Protein AF-A0A9D6NYX9-F1 (afdb_monomer_lite)

pLDDT: mean 80.5, std 14.78, range [33.97, 96.44]

Secondary structure (DSSP, 8-state):
--HHHHHHHHHHHHHHHHHHHHHHHHH-TT-HHHHHHHHHHHHHHHHHHHHHHHHHHHHHHHH-GGGGGS-----SHHHHHHHHHHHHHHHT-TTS-HHHHHHHHHHHHHHHHHHHHHHHHHTTHHHHT--TTTTT-SPPPP----------------

Foldseek 3Di:
DALLVVLVVLLVVLLVLLVVLLVCCVPPLPVLVVNLVSLVVSLVSLVVSLVSVVLQVVLVCVLPVVCVPPPPPLGLPVLSVLSVVLNVLSVVDDPDDSVVSSVSSNVSSVSSNVSSVCCVVPPSVVCPPPGCVSSVNDDDDPPDPPPPPPPDDDDDDD

Radius of gyration: 23.4 Å; chains: 1; bounding box: 79×54×48 Å

Structure (mmCIF, N/CA/C/O backbone):
data_AF-A0A9D6NYX9-F1
#
_entry.id   AF-A0A9D6NYX9-F1
#
loop_
_atom_site.group_PDB
_atom_site.id
_atom_site.type_symbol
_atom_site.label_atom_id
_atom_site.label_alt_id
_atom_site.label_comp_id
_atom_site.label_asym_id
_atom_site.label_entity_id
_atom_site.label_seq_id
_atom_site.pdbx_PDB_ins_code
_atom_site.Cartn_x
_atom_site.Cartn_y
_atom_site.Cartn_z
_atom_site.occupancy
_atom_site.B_iso_or_equiv
_atom_site.auth_seq_id
_atom_site.auth_comp_id
_atom_site.auth_asym_id
_atom_site.auth_atom_id
_atom_site.pdbx_PDB_model_num
ATOM 1 N N . MET A 1 1 ? 11.964 -16.201 -9.599 1.00 62.72 1 MET A N 1
ATOM 2 C 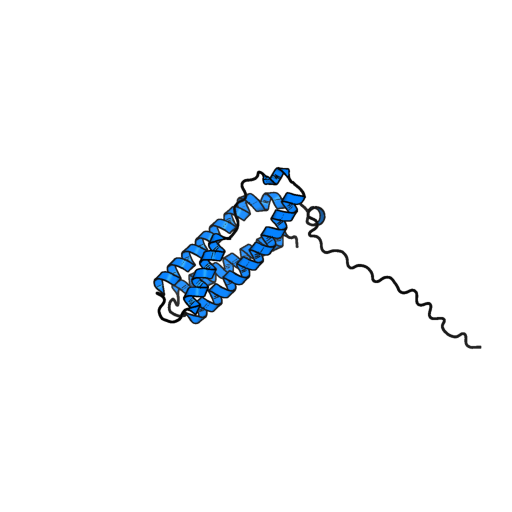CA . MET A 1 1 ? 10.997 -15.245 -9.041 1.00 62.72 1 MET A CA 1
ATOM 3 C C . MET A 1 1 ? 11.554 -13.879 -9.343 1.00 62.72 1 MET A C 1
ATOM 5 O O . MET A 1 1 ? 12.657 -13.596 -8.890 1.00 62.72 1 MET A O 1
ATOM 9 N N . THR A 1 2 ? 10.869 -13.144 -10.205 1.00 80.50 2 THR A N 1
ATOM 10 C CA . THR A 1 2 ? 11.261 -11.810 -10.650 1.00 80.50 2 THR A CA 1
ATOM 11 C C . THR A 1 2 ? 10.922 -10.760 -9.584 1.00 80.50 2 THR A C 1
ATOM 13 O O . THR A 1 2 ? 10.198 -11.013 -8.610 1.00 80.50 2 THR A O 1
ATOM 16 N N . PHE A 1 3 ? 11.443 -9.552 -9.759 1.00 82.06 3 PHE A N 1
ATOM 17 C CA . PHE A 1 3 ? 11.157 -8.421 -8.896 1.00 82.06 3 PHE A CA 1
ATOM 18 C C . PHE A 1 3 ? 9.674 -8.053 -8.982 1.00 82.06 3 PHE A C 1
ATOM 20 O O . PHE A 1 3 ? 9.061 -7.751 -7.959 1.00 82.06 3 PHE A O 1
ATOM 27 N N . LEU A 1 4 ? 9.087 -8.144 -10.179 1.00 87.12 4 LEU A N 1
ATOM 28 C CA . LEU A 1 4 ? 7.657 -7.951 -10.394 1.00 87.12 4 LEU A CA 1
ATOM 29 C C . LEU A 1 4 ? 6.833 -9.013 -9.652 1.00 87.12 4 LEU A C 1
ATOM 31 O O . LEU A 1 4 ? 5.917 -8.644 -8.919 1.00 87.12 4 LEU A O 1
ATOM 35 N N . ASP A 1 5 ? 7.226 -10.294 -9.717 1.00 89.25 5 ASP A N 1
ATOM 36 C CA . ASP A 1 5 ? 6.580 -11.370 -8.942 1.00 89.25 5 ASP A CA 1
ATOM 37 C C . ASP A 1 5 ? 6.605 -11.049 -7.437 1.00 89.25 5 ASP A C 1
ATOM 39 O O . ASP A 1 5 ? 5.661 -11.335 -6.702 1.00 89.25 5 ASP A O 1
ATOM 43 N N . THR A 1 6 ? 7.695 -10.433 -6.964 1.00 89.56 6 THR A N 1
ATOM 44 C CA . THR A 1 6 ? 7.838 -10.026 -5.559 1.00 89.56 6 THR A CA 1
ATOM 45 C C . THR A 1 6 ? 6.855 -8.915 -5.189 1.00 89.56 6 THR A C 1
ATOM 47 O O . THR A 1 6 ? 6.274 -8.972 -4.106 1.00 89.56 6 THR A O 1
ATOM 50 N N . LEU A 1 7 ? 6.642 -7.923 -6.061 1.00 91.31 7 LEU A N 1
ATOM 51 C CA . LEU A 1 7 ? 5.659 -6.856 -5.826 1.00 91.31 7 LEU A CA 1
ATOM 52 C C . LEU A 1 7 ? 4.220 -7.385 -5.881 1.00 91.31 7 LEU A C 1
ATOM 54 O O . LEU A 1 7 ? 3.421 -7.070 -5.002 1.00 91.31 7 LEU A O 1
ATOM 58 N N . GLN A 1 8 ? 3.904 -8.262 -6.836 1.00 93.56 8 GLN A N 1
ATOM 59 C CA . GLN A 1 8 ? 2.602 -8.939 -6.908 1.00 93.56 8 GLN A CA 1
ATOM 60 C C . GLN A 1 8 ? 2.333 -9.795 -5.659 1.00 93.56 8 GLN A C 1
ATOM 62 O O . GLN A 1 8 ? 1.224 -9.813 -5.109 1.00 93.56 8 GLN A O 1
ATOM 67 N N . GLN A 1 9 ? 3.363 -10.482 -5.157 1.00 94.25 9 GLN A N 1
ATOM 68 C CA . GLN A 1 9 ? 3.271 -11.216 -3.901 1.00 94.25 9 GLN A CA 1
ATOM 69 C C . GLN A 1 9 ? 3.064 -10.270 -2.709 1.00 94.25 9 GLN A C 1
ATOM 71 O O . GLN A 1 9 ? 2.238 -10.563 -1.840 1.00 94.25 9 GLN A O 1
ATOM 76 N N . ASP A 1 10 ? 3.765 -9.135 -2.662 1.00 94.25 10 ASP A N 1
ATOM 77 C CA . ASP A 1 10 ? 3.569 -8.116 -1.628 1.00 94.25 10 ASP A CA 1
ATOM 78 C C . ASP A 1 10 ? 2.124 -7.583 -1.640 1.00 94.25 10 ASP A C 1
ATOM 80 O O . ASP A 1 10 ? 1.499 -7.539 -0.577 1.00 94.25 10 ASP A O 1
ATOM 84 N N . HIS A 1 11 ? 1.551 -7.287 -2.814 1.00 96.38 11 HIS A N 1
ATOM 85 C CA . HIS A 1 11 ? 0.146 -6.880 -2.961 1.00 96.38 11 HIS A CA 1
ATOM 86 C C . HIS A 1 11 ? -0.821 -7.954 -2.458 1.00 96.38 11 HIS A C 1
ATOM 88 O O . HIS A 1 11 ? -1.725 -7.673 -1.670 1.00 96.38 11 HIS A O 1
ATOM 94 N N . THR A 1 12 ? -0.596 -9.214 -2.833 1.00 96.44 12 THR A N 1
ATOM 95 C CA . THR A 1 12 ? -1.407 -10.348 -2.359 1.00 96.44 12 THR A CA 1
ATOM 96 C C . THR A 1 12 ? -1.400 -10.443 -0.830 1.00 96.44 12 THR A C 1
ATOM 98 O O . THR A 1 12 ? -2.444 -10.615 -0.187 1.00 96.44 12 THR A O 1
ATOM 101 N N . LEU A 1 13 ? -0.223 -10.291 -0.218 1.00 95.44 13 LEU A N 1
ATOM 102 C CA . LEU A 1 13 ? -0.080 -10.296 1.234 1.00 95.44 13 LEU A CA 1
ATOM 103 C C . LEU A 1 13 ? -0.747 -9.068 1.871 1.00 95.44 13 LEU A C 1
ATOM 105 O O . LEU A 1 13 ? -1.374 -9.207 2.927 1.00 95.44 13 LEU A O 1
ATOM 109 N N . LEU A 1 14 ? -0.609 -7.880 1.269 1.00 95.62 14 LEU A N 1
ATOM 110 C CA . LEU A 1 14 ? -1.195 -6.624 1.755 1.00 95.62 14 LEU A CA 1
ATOM 111 C C . LEU A 1 14 ? -2.719 -6.721 1.762 1.00 95.62 14 LEU A C 1
ATOM 113 O O . LEU A 1 14 ? -3.317 -6.506 2.818 1.00 95.62 14 LEU A O 1
ATOM 117 N N . ARG A 1 15 ? -3.324 -7.171 0.655 1.00 96.19 15 ARG A N 1
ATOM 118 C CA . ARG A 1 15 ? -4.767 -7.443 0.553 1.00 96.19 15 ARG A CA 1
ATOM 119 C C . ARG A 1 15 ? -5.230 -8.447 1.603 1.00 96.19 15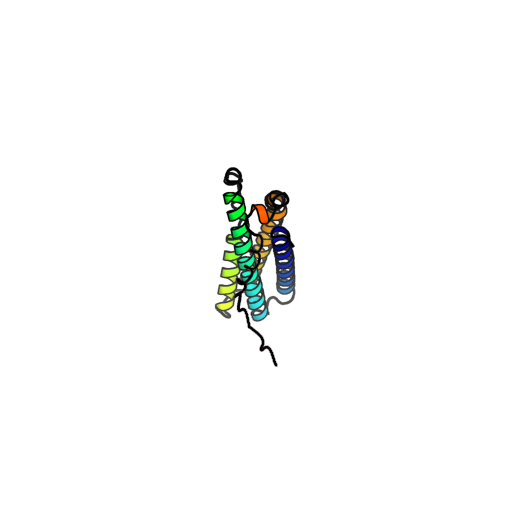 ARG A C 1
ATOM 121 O O . ARG A 1 15 ? -6.186 -8.187 2.327 1.00 96.19 15 ARG A O 1
ATOM 128 N N . SER A 1 16 ? -4.501 -9.550 1.772 1.00 94.69 16 SER A N 1
ATOM 129 C CA . SER A 1 16 ? -4.837 -10.564 2.783 1.00 94.69 16 SER A CA 1
ATOM 130 C C . SER A 1 16 ? -4.825 -9.992 4.207 1.00 94.69 16 SER A C 1
ATOM 132 O O . SER A 1 16 ? -5.708 -10.283 5.014 1.00 94.69 16 SER A O 1
ATOM 134 N N . LYS A 1 17 ? -3.833 -9.155 4.544 1.00 92.56 17 LYS A N 1
ATOM 135 C CA . LYS A 1 17 ? -3.768 -8.498 5.859 1.00 92.56 17 LYS A CA 1
ATOM 136 C C . LYS A 1 17 ? -4.861 -7.452 6.044 1.00 92.56 17 LYS A C 1
ATOM 138 O O . LYS A 1 17 ? -5.398 -7.369 7.147 1.00 92.56 17 LYS A O 1
ATOM 143 N N . ALA A 1 18 ? -5.162 -6.681 5.005 1.00 91.69 18 ALA A N 1
ATOM 144 C CA . ALA A 1 18 ? -6.236 -5.700 5.006 1.00 91.69 18 ALA A CA 1
ATOM 145 C C . ALA A 1 18 ? -7.599 -6.371 5.247 1.00 91.69 18 ALA A C 1
ATOM 147 O O . ALA A 1 18 ? -8.283 -6.010 6.199 1.00 91.69 18 ALA A O 1
ATOM 148 N N . ALA A 1 19 ? -7.915 -7.445 4.518 1.00 90.81 19 ALA A N 1
ATOM 149 C CA . ALA A 1 19 ? -9.159 -8.200 4.691 1.00 90.81 19 ALA A CA 1
ATOM 150 C C . ALA A 1 19 ? -9.311 -8.778 6.113 1.00 90.81 19 ALA A C 1
ATOM 152 O O . ALA A 1 19 ? -10.371 -8.689 6.735 1.00 90.81 19 ALA A O 1
ATOM 153 N N . LEU A 1 20 ? -8.231 -9.327 6.687 1.00 88.56 20 LEU A N 1
ATOM 154 C CA . LEU A 1 20 ? -8.236 -9.788 8.083 1.00 88.56 20 LEU A CA 1
ATOM 155 C C . LEU A 1 20 ? -8.477 -8.646 9.078 1.00 88.56 20 LEU A C 1
ATOM 157 O O . LEU A 1 20 ? -9.049 -8.861 10.148 1.00 88.56 20 LEU A O 1
ATOM 161 N N . MET A 1 21 ? -8.006 -7.444 8.755 1.00 87.00 21 MET A N 1
ATOM 162 C CA . MET A 1 21 ? -8.185 -6.264 9.585 1.00 87.00 21 MET A CA 1
ATOM 163 C C . MET A 1 21 ? -9.626 -5.750 9.524 1.00 87.00 21 MET A C 1
ATOM 165 O O . MET A 1 21 ? -10.197 -5.486 10.578 1.00 87.00 21 MET A O 1
ATOM 169 N N . GLU A 1 22 ? -10.240 -5.697 8.343 1.00 87.12 22 GLU A N 1
ATOM 170 C CA . GLU A 1 22 ? -11.663 -5.364 8.157 1.00 87.12 22 GLU A CA 1
ATOM 171 C C . GLU A 1 22 ? -12.588 -6.352 8.877 1.00 87.12 22 GLU A C 1
ATOM 173 O O . GLU A 1 22 ? -13.510 -5.953 9.598 1.00 87.12 22 GLU A O 1
ATOM 178 N N . ALA A 1 23 ? -12.297 -7.651 8.770 1.00 85.25 23 ALA A N 1
ATOM 179 C CA . ALA A 1 23 ? -13.028 -8.680 9.504 1.00 85.25 23 ALA A CA 1
ATOM 180 C C . ALA A 1 23 ? -12.915 -8.472 11.026 1.00 85.25 23 ALA A C 1
ATOM 182 O O . ALA A 1 23 ? -13.907 -8.570 11.752 1.00 85.25 23 ALA A O 1
ATOM 183 N N . ALA A 1 24 ? -11.719 -8.126 11.518 1.00 82.62 24 ALA A N 1
ATOM 184 C CA . ALA A 1 24 ? -11.508 -7.828 12.931 1.00 82.62 24 ALA A CA 1
ATOM 185 C C . ALA A 1 24 ? -12.258 -6.563 13.385 1.00 82.62 24 ALA A C 1
ATOM 187 O O . ALA A 1 24 ? -12.844 -6.578 14.470 1.00 82.62 24 ALA A O 1
ATOM 188 N N . LEU A 1 25 ? -12.277 -5.503 12.562 1.00 81.31 25 LEU A N 1
ATOM 189 C CA . LEU A 1 25 ? -13.042 -4.269 12.811 1.00 81.31 25 LEU A CA 1
ATOM 190 C C . LEU A 1 25 ? -14.530 -4.561 13.015 1.00 81.31 25 LEU A C 1
ATOM 192 O O . LEU A 1 25 ? -15.145 -3.987 13.913 1.00 81.31 25 LEU A O 1
ATOM 196 N N . SER A 1 26 ? -15.072 -5.493 12.232 1.00 79.00 26 SER A N 1
ATOM 197 C CA . SER A 1 26 ? -16.481 -5.890 12.293 1.00 79.00 26 SER A CA 1
ATOM 198 C C . SER A 1 26 ? -16.801 -6.782 13.499 1.00 79.00 26 SER A C 1
ATOM 200 O O . SER A 1 26 ? -17.837 -6.613 14.136 1.00 79.00 26 SER A O 1
ATOM 202 N N . ALA A 1 27 ? -15.917 -7.730 13.833 1.00 76.12 27 ALA A N 1
ATOM 203 C CA . ALA A 1 27 ? -16.194 -8.761 14.838 1.00 76.12 27 ALA A CA 1
ATOM 204 C C . ALA A 1 27 ? -15.875 -8.344 16.284 1.00 76.12 27 ALA A C 1
ATOM 206 O O . ALA A 1 27 ? -16.545 -8.785 17.217 1.00 76.12 27 ALA A O 1
ATOM 207 N N . ALA A 1 28 ? -14.833 -7.536 16.497 1.00 69.69 28 ALA A N 1
ATOM 208 C CA . ALA A 1 28 ? -14.343 -7.232 17.842 1.00 69.69 28 ALA A CA 1
ATOM 209 C C . ALA A 1 28 ? -13.780 -5.803 17.958 1.00 69.69 28 ALA A C 1
ATOM 211 O O . ALA A 1 28 ? -12.614 -5.643 18.325 1.00 69.69 28 ALA A O 1
ATOM 212 N N . PRO A 1 29 ? -14.589 -4.748 17.727 1.00 65.06 29 PRO A N 1
ATOM 213 C CA . PRO A 1 29 ? -14.135 -3.350 17.682 1.00 65.06 29 PRO A CA 1
ATOM 214 C C . PRO A 1 29 ? -13.449 -2.866 18.974 1.00 65.06 29 PRO A C 1
ATOM 216 O O . PRO A 1 29 ? -12.649 -1.932 18.952 1.00 65.06 29 PRO A O 1
ATOM 219 N N . TYR A 1 30 ? -13.694 -3.530 20.106 1.00 67.88 30 TYR A N 1
ATOM 220 C CA . TYR A 1 30 ? -13.109 -3.189 21.406 1.00 67.88 30 TYR A CA 1
ATOM 221 C C . TYR A 1 30 ? -11.765 -3.883 21.697 1.00 67.88 30 TYR A C 1
ATOM 223 O O . TYR A 1 30 ? -11.120 -3.568 22.699 1.00 67.88 30 TYR A O 1
ATOM 231 N N . ALA A 1 31 ? -11.290 -4.784 20.825 1.00 75.38 31 ALA A N 1
ATOM 232 C CA . ALA A 1 31 ? -10.022 -5.505 20.978 1.00 75.38 31 ALA A CA 1
ATOM 233 C C . ALA A 1 31 ? -8.803 -4.626 20.623 1.00 75.38 31 ALA A C 1
ATOM 235 O O . ALA A 1 31 ? -8.010 -4.922 19.729 1.00 75.38 31 ALA A O 1
ATOM 236 N N . ARG A 1 32 ? -8.639 -3.511 21.342 1.00 72.44 32 ARG A N 1
ATOM 237 C CA . ARG A 1 32 ? -7.678 -2.439 21.034 1.00 72.44 32 ARG A CA 1
ATOM 238 C C . ARG A 1 32 ? -6.228 -2.912 20.895 1.00 72.44 32 ARG A C 1
ATOM 240 O O . ARG A 1 32 ? -5.512 -2.427 20.022 1.00 72.44 32 ARG A O 1
ATOM 247 N N . LEU A 1 33 ? -5.791 -3.844 21.745 1.00 74.00 33 LEU A N 1
ATOM 248 C CA . LEU A 1 33 ? -4.438 -4.410 21.678 1.00 74.00 33 LEU A CA 1
ATOM 249 C C . LEU A 1 33 ? -4.216 -5.177 20.371 1.00 74.00 33 LEU A C 1
ATOM 251 O O . LEU A 1 33 ? -3.196 -4.981 19.713 1.00 74.00 33 LEU A O 1
ATOM 255 N N . VAL A 1 34 ? -5.211 -5.961 19.951 1.00 79.06 34 VAL A N 1
ATOM 256 C CA . VAL A 1 34 ? -5.178 -6.695 18.683 1.00 79.06 34 VAL A CA 1
ATOM 257 C C . VAL A 1 34 ? -5.130 -5.711 17.515 1.00 79.06 34 VAL A C 1
ATOM 259 O O . VAL A 1 34 ? -4.267 -5.846 16.651 1.00 79.06 34 VAL A O 1
ATOM 262 N N . PHE A 1 35 ? -5.960 -4.659 17.515 1.00 81.69 35 PHE A N 1
ATOM 263 C CA . PHE A 1 35 ? -5.896 -3.631 16.467 1.00 81.69 35 PHE A CA 1
ATOM 264 C C . PHE A 1 35 ? -4.541 -2.953 16.384 1.00 81.69 35 PHE A C 1
ATOM 266 O O . PHE A 1 35 ? -4.040 -2.746 15.282 1.00 81.69 35 PHE A O 1
ATOM 273 N N . ARG A 1 36 ? -3.924 -2.641 17.526 1.00 83.94 36 ARG A N 1
ATOM 274 C CA . ARG A 1 36 ? -2.593 -2.029 17.561 1.00 83.94 36 ARG A CA 1
ATOM 275 C C . ARG A 1 36 ? -1.564 -2.901 16.853 1.00 83.94 36 ARG A C 1
ATOM 277 O O . ARG A 1 36 ? -0.824 -2.410 16.005 1.00 83.94 36 ARG A O 1
ATOM 284 N N . GLU A 1 37 ? -1.527 -4.188 17.180 1.00 86.31 37 GLU A N 1
ATOM 285 C CA . GLU A 1 37 ? -0.583 -5.128 16.573 1.00 86.31 37 GLU A CA 1
ATOM 286 C C . GLU A 1 37 ? -0.839 -5.323 15.077 1.00 86.31 37 GLU A C 1
ATOM 288 O O . GLU A 1 37 ? 0.109 -5.359 14.288 1.00 86.31 37 GLU A O 1
ATOM 293 N N . LYS A 1 38 ? -2.111 -5.394 14.663 1.00 87.56 38 LYS A N 1
ATOM 294 C CA . LYS A 1 38 ? -2.482 -5.521 13.248 1.00 87.56 38 LYS A CA 1
ATOM 295 C C . LYS A 1 38 ? -2.141 -4.257 12.451 1.00 87.56 38 LYS A C 1
ATOM 297 O O . LYS A 1 38 ? -1.490 -4.393 11.417 1.00 87.56 38 LYS A O 1
ATOM 302 N N . CYS A 1 39 ? -2.460 -3.060 12.960 1.00 88.50 39 CYS A N 1
ATOM 303 C CA . CYS A 1 39 ? -2.071 -1.775 12.353 1.00 88.50 39 CYS A CA 1
ATOM 304 C C . CYS A 1 39 ? -0.555 -1.702 12.166 1.00 88.50 39 CYS A C 1
ATOM 306 O O . CYS A 1 39 ? -0.066 -1.422 11.075 1.00 88.50 39 CYS A O 1
ATOM 308 N N . PHE A 1 40 ? 0.197 -2.017 13.225 1.00 90.25 40 PHE A N 1
ATOM 309 C CA . PHE A 1 40 ? 1.654 -1.979 13.190 1.00 90.25 40 PHE A CA 1
ATOM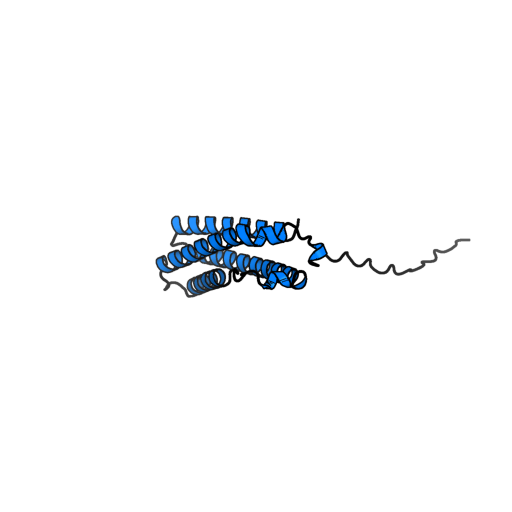 310 C C . PHE A 1 40 ? 2.232 -2.991 12.192 1.00 90.25 40 PHE A C 1
ATOM 312 O O . PHE A 1 40 ? 3.161 -2.677 11.444 1.00 90.25 40 PHE A O 1
ATOM 319 N N . SER A 1 41 ? 1.673 -4.206 12.141 1.00 91.81 41 SER A N 1
ATOM 320 C CA . SER A 1 41 ? 2.073 -5.211 11.153 1.00 91.81 41 SER A CA 1
ATOM 321 C C . SER A 1 41 ? 1.794 -4.754 9.723 1.00 91.81 41 SER A C 1
ATOM 323 O O . SER A 1 41 ? 2.628 -5.027 8.859 1.00 91.81 41 SER A O 1
ATOM 325 N N . LEU A 1 42 ? 0.638 -4.138 9.463 1.00 92.81 42 LEU A N 1
ATOM 326 C CA . LEU A 1 42 ? 0.265 -3.652 8.135 1.00 92.81 42 LEU A CA 1
ATOM 327 C C . LEU A 1 42 ? 1.181 -2.496 7.717 1.00 92.81 42 LEU A C 1
ATOM 329 O O . LEU A 1 42 ? 1.808 -2.574 6.664 1.00 92.81 42 LEU A O 1
ATOM 333 N N . LEU A 1 43 ? 1.379 -1.511 8.597 1.00 93.75 43 LEU A N 1
ATOM 334 C CA . LEU A 1 43 ? 2.285 -0.378 8.389 1.00 93.75 43 LEU A CA 1
ATOM 335 C C . LEU A 1 43 ? 3.715 -0.828 8.058 1.00 93.75 43 LEU A C 1
ATOM 337 O O . LEU A 1 43 ? 4.329 -0.351 7.104 1.00 93.75 43 LEU A O 1
ATOM 341 N N . ARG A 1 44 ? 4.260 -1.784 8.823 1.00 94.44 44 ARG A N 1
ATOM 342 C CA . ARG A 1 44 ? 5.609 -2.319 8.579 1.00 94.44 44 ARG A CA 1
ATOM 343 C C . ARG A 1 44 ? 5.710 -3.023 7.228 1.00 94.44 44 ARG A C 1
ATOM 345 O O . ARG A 1 44 ? 6.777 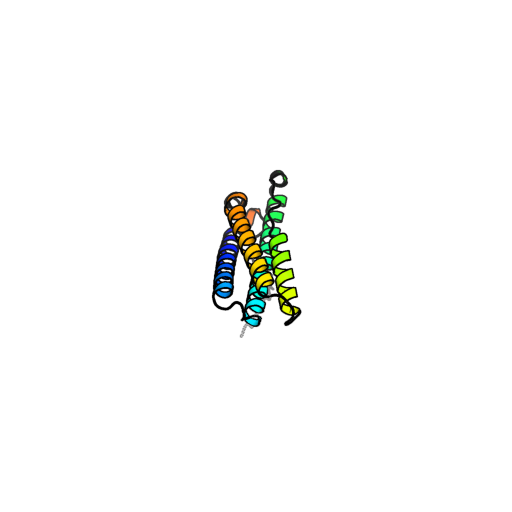-2.984 6.614 1.00 94.44 44 ARG A O 1
ATOM 352 N N . MET A 1 45 ? 4.650 -3.705 6.802 1.00 94.94 45 MET A N 1
ATOM 353 C CA . MET A 1 45 ? 4.631 -4.393 5.517 1.00 94.94 45 MET A CA 1
ATOM 354 C C . MET A 1 45 ? 4.531 -3.402 4.361 1.00 94.94 45 MET A C 1
ATOM 356 O O . MET A 1 45 ? 5.347 -3.487 3.450 1.00 94.94 45 MET A O 1
ATOM 360 N N . LEU A 1 46 ? 3.646 -2.409 4.469 1.00 95.00 46 LEU A N 1
ATOM 361 C CA . LEU A 1 46 ? 3.509 -1.337 3.488 1.00 95.00 46 LEU A CA 1
ATOM 362 C C . LEU A 1 46 ? 4.825 -0.573 3.301 1.00 95.00 46 LEU A C 1
ATOM 364 O O . LEU A 1 46 ? 5.305 -0.430 2.187 1.00 95.00 46 LEU A O 1
ATOM 368 N N . ASN A 1 47 ? 5.499 -0.195 4.389 1.00 94.94 47 ASN A N 1
ATOM 369 C CA . ASN A 1 47 ? 6.804 0.469 4.312 1.00 94.94 47 ASN A CA 1
ATOM 370 C C . ASN A 1 47 ? 7.879 -0.391 3.611 1.00 94.94 47 ASN A C 1
ATOM 372 O O . ASN A 1 47 ? 8.778 0.123 2.950 1.00 94.94 47 ASN A O 1
ATOM 376 N N . ARG A 1 48 ? 7.832 -1.722 3.762 1.00 94.25 48 ARG A N 1
ATOM 377 C CA . ARG A 1 48 ? 8.763 -2.619 3.054 1.00 94.25 48 ARG A CA 1
ATOM 378 C C . ARG A 1 48 ? 8.447 -2.705 1.565 1.00 94.25 48 ARG A C 1
ATOM 380 O O . ARG A 1 48 ? 9.394 -2.686 0.782 1.00 94.25 48 ARG A O 1
ATOM 387 N N . HIS A 1 49 ? 7.163 -2.794 1.224 1.00 94.88 49 HIS A N 1
ATOM 388 C CA . HIS A 1 49 ? 6.660 -2.755 -0.149 1.00 94.88 49 HIS A CA 1
ATOM 389 C C . HIS A 1 49 ? 7.080 -1.456 -0.841 1.00 94.88 49 HIS A C 1
ATOM 391 O O . HIS A 1 49 ? 7.835 -1.510 -1.804 1.00 94.88 49 HIS A O 1
ATOM 397 N N . MET A 1 50 ? 6.774 -0.297 -0.247 1.00 93.31 50 MET A N 1
ATOM 398 C CA . MET A 1 50 ? 7.166 1.025 -0.763 1.00 93.31 50 MET A CA 1
ATOM 399 C C . MET A 1 50 ? 8.666 1.125 -1.055 1.00 93.31 50 MET A C 1
ATOM 401 O O . MET A 1 50 ? 9.071 1.601 -2.106 1.00 93.31 50 MET A O 1
ATOM 405 N N . LYS A 1 51 ? 9.523 0.621 -0.157 1.00 91.88 51 LYS A N 1
ATOM 406 C CA . LYS A 1 51 ? 10.981 0.616 -0.377 1.00 91.88 51 LYS A CA 1
ATOM 407 C C . LYS A 1 51 ? 11.428 -0.300 -1.514 1.00 91.88 51 LYS A C 1
ATOM 409 O O . LYS A 1 51 ? 12.519 -0.112 -2.049 1.00 91.88 51 LYS A O 1
ATOM 414 N N . ARG A 1 52 ? 10.686 -1.368 -1.808 1.00 90.56 52 ARG A N 1
ATOM 415 C CA . ARG A 1 52 ? 10.964 -2.239 -2.959 1.00 90.56 52 ARG A CA 1
ATOM 416 C C . ARG A 1 52 ? 10.493 -1.555 -4.233 1.00 90.56 52 ARG A C 1
ATOM 418 O O . ARG A 1 52 ? 11.293 -1.414 -5.150 1.00 90.56 52 ARG A O 1
ATOM 425 N N . GLU A 1 53 ? 9.262 -1.073 -4.237 1.00 90.56 53 GLU A N 1
ATOM 426 C CA . GLU A 1 53 ? 8.669 -0.322 -5.337 1.00 90.56 53 GLU A CA 1
ATOM 427 C C . GLU A 1 53 ? 9.529 0.878 -5.752 1.00 90.56 53 GLU A C 1
ATOM 429 O O . GLU A 1 53 ? 9.930 0.973 -6.909 1.00 90.56 53 GLU A O 1
ATOM 434 N N . GLU A 1 54 ? 9.923 1.730 -4.802 1.00 89.69 54 GLU A N 1
ATOM 435 C CA . GLU A 1 54 ? 10.778 2.894 -5.058 1.00 89.69 54 GLU A CA 1
ATOM 436 C C . GLU A 1 54 ? 12.087 2.493 -5.748 1.00 89.69 54 GLU A C 1
ATOM 438 O O . GLU A 1 54 ? 12.507 3.130 -6.714 1.00 89.69 54 GLU A O 1
ATOM 443 N N . ARG A 1 55 ? 12.722 1.397 -5.305 1.00 87.38 55 ARG A N 1
ATOM 444 C CA . ARG A 1 55 ? 13.944 0.889 -5.943 1.00 87.38 55 ARG A CA 1
ATOM 445 C C . ARG A 1 55 ? 13.701 0.436 -7.379 1.00 87.38 55 ARG A C 1
ATOM 447 O O . ARG A 1 55 ? 14.551 0.706 -8.222 1.00 87.38 55 ARG A O 1
ATOM 454 N N . LEU A 1 56 ? 12.590 -0.247 -7.654 1.00 86.06 56 LEU A N 1
ATOM 455 C CA . LEU A 1 56 ? 12.256 -0.693 -9.008 1.00 86.06 56 LEU A CA 1
ATOM 456 C C . LEU A 1 56 ? 12.006 0.493 -9.930 1.00 86.06 56 LEU A C 1
ATOM 458 O O . LEU A 1 56 ? 12.641 0.599 -10.975 1.00 86.06 56 LEU A O 1
ATOM 462 N N . ILE A 1 57 ? 11.130 1.401 -9.503 1.00 86.50 57 ILE A N 1
ATOM 463 C CA . ILE A 1 57 ? 10.764 2.601 -10.253 1.00 86.50 57 ILE A CA 1
ATOM 464 C C . ILE A 1 57 ? 12.015 3.433 -10.548 1.00 86.50 57 ILE A C 1
ATOM 466 O O . ILE A 1 57 ? 12.226 3.869 -11.680 1.00 86.50 57 ILE A O 1
ATOM 470 N N . HIS A 1 58 ? 12.888 3.605 -9.552 1.00 86.88 58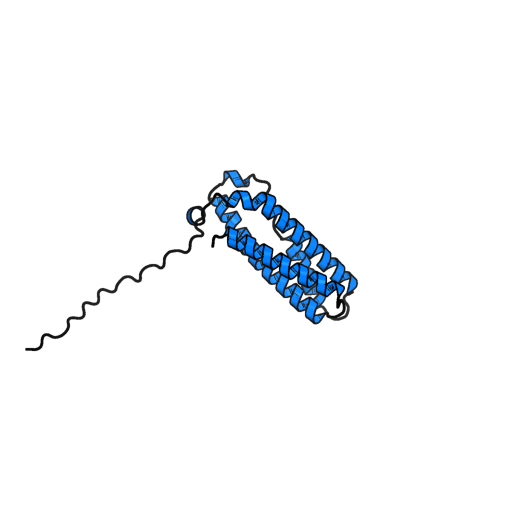 HIS A N 1
ATOM 471 C CA . HIS A 1 58 ? 14.144 4.320 -9.730 1.00 86.88 58 HIS A CA 1
ATOM 472 C C . HIS A 1 58 ? 15.034 3.663 -10.794 1.00 86.88 58 HIS A C 1
ATOM 474 O O . HIS A 1 58 ? 15.453 4.340 -11.731 1.00 86.88 58 HIS A O 1
ATOM 480 N N . ARG A 1 59 ? 15.271 2.345 -10.702 1.00 86.12 59 ARG A N 1
ATOM 481 C CA . ARG A 1 59 ? 16.068 1.597 -11.693 1.00 86.12 59 ARG A CA 1
ATOM 482 C C . ARG A 1 59 ? 15.473 1.663 -13.092 1.00 86.12 59 ARG A C 1
ATOM 484 O O . ARG A 1 59 ? 16.201 1.863 -14.063 1.00 86.12 59 ARG A O 1
ATOM 491 N N . PHE A 1 60 ? 14.157 1.546 -13.191 1.00 85.50 60 PHE A N 1
ATOM 492 C CA . PHE A 1 60 ? 13.447 1.644 -14.454 1.00 85.50 60 PHE A CA 1
ATOM 493 C C . PHE A 1 60 ? 13.649 3.022 -15.099 1.00 85.50 60 PHE A C 1
ATOM 495 O O . PHE A 1 60 ? 14.021 3.101 -16.265 1.00 85.50 60 PHE A O 1
ATOM 502 N N . TYR A 1 61 ? 13.533 4.116 -14.343 1.00 85.38 61 TYR A N 1
ATOM 503 C CA . TYR A 1 61 ? 13.771 5.470 -14.863 1.00 85.38 61 TYR A CA 1
ATOM 504 C C . TYR A 1 61 ? 15.239 5.836 -15.096 1.00 85.38 61 TYR A C 1
ATOM 506 O O . TYR A 1 61 ? 15.514 6.799 -15.821 1.00 85.38 61 TYR A O 1
ATOM 514 N N . GLU A 1 62 ? 16.188 5.148 -14.460 1.00 86.25 62 GLU A N 1
ATOM 515 C CA . GLU A 1 62 ? 17.605 5.223 -14.834 1.00 86.25 62 GLU A CA 1
ATOM 516 C C . GLU A 1 62 ? 17.830 4.578 -16.205 1.00 86.25 62 GLU A C 1
ATOM 518 O O . GLU A 1 62 ? 18.529 5.144 -17.047 1.00 86.25 62 GLU A O 1
ATOM 523 N N . ARG A 1 63 ? 17.206 3.418 -16.448 1.00 85.12 63 ARG A N 1
ATOM 524 C CA . ARG A 1 63 ? 17.370 2.653 -17.687 1.00 85.12 63 ARG A CA 1
ATOM 525 C C . ARG A 1 63 ? 16.586 3.231 -18.866 1.00 85.12 63 ARG A C 1
ATOM 527 O O . ARG A 1 63 ? 17.096 3.219 -19.987 1.00 85.12 63 ARG A O 1
ATOM 534 N N . PHE A 1 64 ? 15.395 3.765 -18.602 1.00 84.69 64 PHE A N 1
ATOM 535 C CA . PHE A 1 64 ? 14.461 4.323 -19.581 1.00 84.69 64 PHE A CA 1
ATOM 536 C C . PHE A 1 64 ? 14.092 5.776 -19.218 1.00 84.69 64 PHE A C 1
ATOM 538 O O . PHE A 1 64 ? 12.998 6.043 -18.717 1.00 84.69 64 PHE A O 1
ATOM 545 N N . PRO A 1 65 ? 14.978 6.762 -19.466 1.00 82.12 65 PRO A N 1
ATOM 546 C CA . PRO A 1 65 ? 14.745 8.150 -19.055 1.00 82.12 65 PRO A CA 1
ATOM 547 C C . PRO A 1 65 ? 13.501 8.794 -19.679 1.00 82.12 65 PRO A C 1
ATOM 549 O O . PRO A 1 65 ? 12.881 9.651 -19.052 1.00 82.12 65 PRO A O 1
ATOM 552 N N . SER A 1 66 ? 13.107 8.369 -20.885 1.00 80.69 66 SER A N 1
ATOM 553 C CA . SER A 1 66 ? 11.881 8.821 -21.557 1.00 80.69 66 SER A CA 1
ATOM 554 C C . SER A 1 66 ? 10.606 8.427 -20.804 1.00 80.69 66 SER A C 1
ATOM 556 O O . SER A 1 66 ? 9.596 9.114 -20.925 1.00 80.69 66 SER A O 1
ATOM 558 N N . ALA A 1 67 ? 10.652 7.383 -19.973 1.00 78.12 67 ALA A N 1
ATOM 559 C CA . ALA A 1 67 ? 9.519 6.970 -19.155 1.00 78.12 67 ALA A CA 1
ATOM 560 C C . ALA A 1 67 ? 9.277 7.890 -17.944 1.00 78.12 67 ALA A C 1
ATOM 562 O O . ALA A 1 67 ? 8.214 7.821 -17.337 1.00 78.12 67 ALA A O 1
ATOM 563 N N . ARG A 1 68 ? 10.203 8.806 -17.608 1.00 71.38 68 ARG A N 1
ATOM 564 C CA . ARG A 1 68 ? 10.030 9.778 -16.504 1.00 71.38 68 ARG A CA 1
ATOM 565 C C . ARG A 1 68 ? 8.877 10.758 -16.718 1.00 71.38 68 ARG A C 1
ATOM 567 O O . ARG A 1 68 ? 8.442 11.398 -15.766 1.00 71.38 68 ARG A O 1
ATOM 574 N N . TYR A 1 69 ? 8.416 10.899 -17.958 1.00 68.25 69 TYR A N 1
ATOM 575 C CA . TYR A 1 69 ? 7.263 11.727 -18.306 1.00 68.25 69 TYR A CA 1
ATOM 576 C C . TYR A 1 69 ? 5.933 10.986 -18.153 1.00 68.25 69 TYR A C 1
ATOM 578 O O . TYR A 1 69 ? 4.880 11.603 -18.312 1.00 68.25 69 TYR A O 1
ATOM 586 N N . LEU A 1 70 ? 5.958 9.686 -17.834 1.00 66.81 70 LEU A N 1
ATOM 587 C CA . LEU A 1 70 ? 4.745 8.974 -17.465 1.00 66.81 70 LEU A CA 1
ATOM 588 C C . LEU A 1 70 ? 4.218 9.561 -16.147 1.00 66.81 70 LEU A C 1
ATOM 590 O O . LEU A 1 70 ? 4.996 9.765 -15.210 1.00 66.81 70 LEU A O 1
ATOM 594 N N . PRO A 1 71 ? 2.915 9.868 -16.060 1.00 56.66 71 PRO A N 1
ATOM 595 C CA . PRO A 1 71 ? 2.313 10.446 -14.868 1.00 56.66 71 PRO A CA 1
ATOM 596 C C . PRO A 1 71 ? 2.295 9.398 -13.754 1.00 56.66 71 PRO A C 1
ATOM 598 O O . PRO A 1 71 ? 1.321 8.679 -13.577 1.00 56.66 71 PRO A O 1
ATOM 601 N N . ASN A 1 72 ? 3.389 9.295 -13.005 1.00 58.91 72 ASN A N 1
ATOM 602 C CA . ASN A 1 72 ? 3.558 8.248 -12.008 1.00 58.91 72 ASN A CA 1
ATOM 603 C C . ASN A 1 72 ? 3.890 8.838 -10.634 1.00 58.91 72 ASN A C 1
ATOM 605 O O . ASN A 1 72 ? 4.948 8.605 -10.054 1.00 58.91 72 ASN A O 1
ATOM 609 N N . ARG A 1 73 ? 2.961 9.651 -10.119 1.00 56.81 73 ARG A N 1
ATOM 610 C CA . ARG A 1 73 ? 2.857 9.957 -8.684 1.00 56.81 73 ARG A CA 1
ATOM 611 C C . ARG A 1 73 ? 1.788 9.067 -8.062 1.00 56.81 73 ARG A C 1
ATOM 613 O O . ARG A 1 73 ? 0.747 9.543 -7.618 1.00 56.81 73 ARG A O 1
ATOM 620 N N . ARG A 1 74 ? 2.014 7.760 -8.128 1.00 65.38 74 ARG A N 1
ATOM 621 C CA . ARG A 1 74 ? 1.112 6.760 -7.560 1.00 65.38 74 ARG A CA 1
ATOM 622 C C . ARG A 1 74 ? 1.879 5.908 -6.562 1.00 65.38 74 ARG A C 1
ATOM 624 O O . ARG A 1 74 ? 2.071 4.718 -6.768 1.00 65.38 74 ARG A O 1
ATOM 631 N N . ASP A 1 75 ? 2.386 6.582 -5.534 1.00 78.94 75 ASP A N 1
ATOM 632 C CA . ASP A 1 75 ? 3.026 5.949 -4.385 1.00 78.94 75 ASP A CA 1
ATOM 633 C C . ASP A 1 75 ? 2.006 5.723 -3.256 1.00 78.94 75 ASP A C 1
ATOM 635 O O . ASP A 1 75 ? 0.860 6.166 -3.340 1.00 78.94 75 ASP A O 1
ATOM 639 N N . HIS A 1 76 ? 2.430 5.009 -2.212 1.00 88.94 76 HIS A N 1
ATOM 640 C CA . HIS A 1 76 ? 1.600 4.721 -1.038 1.00 88.94 76 HIS A CA 1
ATOM 641 C C . HIS A 1 76 ? 1.809 5.707 0.133 1.00 88.94 76 HIS A C 1
ATOM 643 O O . HIS A 1 76 ? 1.702 5.324 1.307 1.00 88.94 76 HIS A O 1
ATOM 649 N N . VAL A 1 77 ? 2.252 6.944 -0.132 1.00 89.00 77 VAL A N 1
ATOM 650 C CA . VAL A 1 77 ? 2.653 7.880 0.937 1.00 89.00 77 VAL A CA 1
ATOM 651 C C . VAL A 1 77 ? 1.473 8.255 1.833 1.00 89.00 77 VAL A C 1
ATOM 653 O O . VAL A 1 77 ? 1.629 8.287 3.059 1.00 89.00 77 VAL A O 1
ATOM 656 N N . ASP A 1 78 ? 0.304 8.494 1.246 1.00 89.38 78 ASP A N 1
ATOM 657 C CA . ASP A 1 78 ? -0.891 8.918 1.975 1.00 89.38 78 ASP A CA 1
ATOM 658 C C . ASP A 1 78 ? -1.443 7.785 2.850 1.00 89.38 78 ASP A C 1
ATOM 660 O O . ASP A 1 78 ? -1.697 7.970 4.044 1.00 89.38 78 ASP A O 1
ATOM 664 N N . GLU A 1 79 ? -1.534 6.579 2.295 1.00 91.44 79 GLU A N 1
ATOM 665 C CA . GLU A 1 79 ? -1.995 5.364 2.964 1.00 91.44 79 GLU A CA 1
ATOM 666 C C . GLU A 1 79 ? -1.051 5.008 4.125 1.00 91.44 79 GLU A C 1
ATOM 668 O O . GLU A 1 79 ? -1.481 4.705 5.245 1.00 91.44 79 GLU A O 1
ATOM 673 N N . HIS A 1 80 ? 0.263 5.133 3.903 1.00 93.19 80 HIS A N 1
ATOM 674 C CA . HIS A 1 80 ? 1.266 4.957 4.949 1.00 93.19 80 HIS A CA 1
ATOM 675 C C . HIS A 1 80 ? 1.136 6.012 6.058 1.00 93.19 80 HIS A C 1
ATOM 677 O O . HIS A 1 80 ? 1.203 5.672 7.246 1.00 93.19 80 HIS A O 1
ATOM 683 N N . ALA A 1 81 ? 0.942 7.287 5.706 1.00 90.62 81 ALA A N 1
ATOM 684 C CA . ALA A 1 81 ? 0.763 8.364 6.678 1.00 90.62 81 ALA A CA 1
ATOM 685 C C . ALA A 1 81 ? -0.492 8.151 7.541 1.00 90.62 81 ALA A C 1
ATOM 687 O O . ALA A 1 81 ? -0.434 8.314 8.764 1.00 90.62 81 ALA A O 1
ATOM 688 N N . GLN A 1 82 ? -1.596 7.711 6.937 1.00 90.88 82 GLN A N 1
ATOM 689 C CA . GLN A 1 82 ? -2.833 7.396 7.652 1.00 90.88 82 GLN A CA 1
ATOM 690 C C . GLN A 1 82 ? -2.665 6.210 8.608 1.00 90.88 82 GLN A C 1
ATOM 692 O O . GLN A 1 82 ? -3.009 6.321 9.789 1.00 90.88 82 GLN A O 1
ATOM 697 N N . LEU A 1 83 ? -2.077 5.098 8.151 1.00 90.75 83 LEU A N 1
ATOM 698 C CA . LEU A 1 83 ? -1.814 3.930 9.005 1.00 90.75 83 LEU A CA 1
ATOM 699 C C . LEU A 1 83 ? -0.868 4.262 10.164 1.00 90.75 83 LEU A C 1
ATOM 701 O O . LEU A 1 83 ? -1.042 3.765 11.284 1.00 90.75 83 LEU A O 1
ATOM 705 N N . ARG A 1 84 ? 0.119 5.131 9.923 1.00 92.25 84 ARG A N 1
ATOM 706 C CA . ARG A 1 84 ? 1.002 5.645 10.971 1.00 92.25 84 ARG A CA 1
ATOM 707 C C . ARG A 1 84 ? 0.225 6.466 11.997 1.00 92.25 84 ARG A C 1
ATOM 709 O O . ARG A 1 84 ? 0.338 6.172 13.186 1.00 92.25 84 ARG A O 1
ATOM 716 N N . ALA A 1 85 ? -0.595 7.418 11.555 1.00 90.12 85 ALA A N 1
ATOM 717 C CA . ALA A 1 85 ? -1.406 8.247 12.445 1.00 90.12 85 ALA A CA 1
ATOM 718 C C . ALA A 1 85 ? -2.353 7.398 13.313 1.00 90.12 85 ALA A C 1
ATOM 720 O O . ALA A 1 85 ? -2.447 7.603 14.523 1.00 90.12 85 ALA A O 1
ATOM 721 N N . VAL A 1 86 ? -2.998 6.381 12.732 1.00 88.69 86 VAL A N 1
ATOM 722 C CA . VAL A 1 86 ? -3.822 5.425 13.490 1.00 88.69 86 VAL A CA 1
ATOM 723 C C . VAL A 1 86 ? -2.994 4.660 14.522 1.00 88.69 86 VAL A C 1
ATOM 725 O O . VAL A 1 86 ? -3.421 4.491 15.666 1.00 88.69 86 VAL A O 1
ATOM 728 N N . THR A 1 87 ? -1.807 4.191 14.140 1.00 88.31 87 THR A N 1
ATOM 729 C CA . THR A 1 87 ? -0.922 3.453 15.050 1.00 88.31 87 THR A CA 1
ATOM 730 C C . THR A 1 87 ? -0.503 4.327 16.237 1.00 88.31 87 THR A C 1
ATOM 732 O O . THR A 1 87 ? -0.526 3.865 17.378 1.00 88.31 87 THR A O 1
ATOM 735 N N . GLU A 1 88 ? -0.193 5.602 15.997 1.00 87.94 88 GLU A N 1
ATOM 736 C CA . GLU A 1 88 ? 0.131 6.591 17.035 1.00 87.94 88 GLU A CA 1
ATOM 737 C C . GLU A 1 88 ? -1.071 6.864 17.959 1.00 87.94 88 GLU A C 1
ATOM 739 O O . GLU A 1 88 ? -0.929 6.853 19.185 1.00 87.94 88 GLU A O 1
ATOM 744 N N . LEU A 1 89 ? -2.282 6.985 17.406 1.00 85.94 89 LEU A N 1
ATOM 745 C CA . LEU A 1 89 ? -3.522 7.091 18.186 1.00 85.94 89 LEU A CA 1
ATOM 746 C C . LEU A 1 89 ? -3.769 5.854 19.069 1.00 85.94 89 LEU A C 1
ATOM 748 O O . LEU A 1 89 ? -4.185 5.962 20.227 1.00 85.94 89 LEU A O 1
ATOM 752 N N . LEU A 1 90 ? -3.489 4.656 18.556 1.00 83.38 90 LEU A N 1
ATOM 753 C CA . LEU A 1 90 ? -3.619 3.418 19.323 1.00 83.38 90 LEU A CA 1
ATOM 754 C C . LEU A 1 90 ? -2.591 3.325 20.461 1.00 83.38 90 LEU A C 1
ATOM 756 O O . LEU A 1 90 ? -2.916 2.746 21.503 1.00 83.38 90 LEU A O 1
ATOM 760 N N . LEU A 1 91 ? -1.409 3.930 20.299 1.00 83.25 91 LEU A N 1
ATOM 761 C CA . LEU A 1 91 ? -0.377 4.051 21.336 1.00 83.25 91 LEU A CA 1
ATOM 762 C C . LEU A 1 91 ? -0.732 5.083 22.418 1.00 83.25 91 LEU A C 1
ATOM 764 O O . LEU A 1 91 ? -0.400 4.864 23.580 1.00 83.25 91 LEU A O 1
ATOM 768 N N . GLY A 1 92 ? -1.462 6.149 22.071 1.00 75.31 92 GLY A N 1
ATOM 769 C CA . GLY A 1 92 ? -1.853 7.239 22.981 1.00 75.31 92 GLY A CA 1
ATOM 770 C C . GLY A 1 92 ? -2.815 6.873 24.130 1.00 75.31 92 GLY A C 1
ATOM 771 O O . GLY A 1 92 ? -3.195 7.743 24.911 1.00 75.31 92 GLY A O 1
ATOM 772 N N . GLY A 1 93 ? -3.214 5.603 24.271 1.00 67.81 93 GLY A N 1
ATOM 773 C CA . GLY A 1 93 ? -4.002 5.110 25.410 1.00 67.81 93 GLY A CA 1
ATOM 774 C C . GLY A 1 93 ? -5.520 5.352 25.331 1.00 67.81 93 GLY A C 1
ATOM 775 O O . GLY A 1 93 ? -6.059 5.808 24.325 1.00 67.81 93 GLY A O 1
ATOM 776 N N . LEU A 1 94 ? -6.239 5.004 26.406 1.00 61.31 94 LEU A N 1
ATOM 777 C CA . LEU A 1 94 ? -7.697 4.756 26.450 1.00 61.31 94 LEU A CA 1
ATOM 778 C C . LEU A 1 94 ? -8.626 5.908 26.007 1.00 61.31 94 LEU A C 1
ATOM 780 O O . LEU A 1 94 ? -9.814 5.670 25.823 1.00 61.31 94 LEU A O 1
ATOM 784 N N . LYS A 1 95 ? -8.125 7.132 25.804 1.00 71.19 95 LYS A N 1
ATOM 785 C CA . LYS A 1 95 ? -8.953 8.315 25.490 1.00 71.19 95 LYS A CA 1
ATOM 786 C C . LYS A 1 95 ? -9.355 8.454 24.017 1.00 71.19 95 LYS A C 1
ATOM 788 O O . LYS A 1 95 ? -10.144 9.333 23.689 1.00 71.19 95 LYS A O 1
ATOM 793 N N . VAL A 1 96 ? -8.819 7.626 23.120 1.00 73.94 96 VAL A N 1
ATOM 794 C CA . VAL A 1 96 ? -9.143 7.717 21.686 1.00 73.94 96 VAL A CA 1
ATOM 795 C C . VAL A 1 96 ? -10.454 7.004 21.365 1.00 73.94 96 VAL A C 1
ATOM 797 O O . VAL A 1 96 ? -10.633 5.843 21.736 1.00 73.94 96 VAL A O 1
ATOM 800 N N . SER A 1 97 ? -11.326 7.700 20.632 1.00 83.81 97 SER A N 1
ATOM 801 C CA . SER A 1 97 ? -12.588 7.178 20.104 1.00 83.81 97 SER A CA 1
ATOM 802 C C . SER A 1 97 ? -12.353 5.969 19.192 1.00 83.81 97 SER A C 1
ATOM 804 O O . SER A 1 97 ? -11.739 6.084 18.130 1.00 83.81 97 SER A O 1
ATOM 806 N N . ILE A 1 98 ? -12.862 4.807 19.606 1.00 81.62 98 ILE A N 1
ATOM 807 C CA . ILE A 1 98 ? -12.824 3.566 18.821 1.00 81.62 98 ILE A CA 1
ATOM 808 C C . ILE A 1 98 ? -13.543 3.725 17.467 1.00 81.62 98 ILE A C 1
ATOM 810 O O . ILE A 1 98 ? -12.937 3.363 16.462 1.00 81.62 98 ILE A O 1
ATOM 814 N N . PRO A 1 99 ? -14.745 4.335 17.375 1.00 84.62 99 PRO A N 1
ATOM 815 C CA . PRO A 1 99 ? -15.377 4.617 16.082 1.00 84.62 99 PRO A CA 1
ATOM 816 C C . PRO A 1 99 ? -14.496 5.420 15.118 1.00 84.62 99 PRO A C 1
ATOM 818 O O . PRO A 1 99 ? -14.441 5.113 13.931 1.00 84.62 99 PRO A O 1
ATOM 821 N N . LEU A 1 100 ? -13.759 6.415 15.626 1.00 85.56 100 LEU A N 1
ATOM 822 C CA . LEU A 1 100 ? -12.839 7.201 14.802 1.00 85.56 100 LEU A CA 1
ATOM 823 C C . LEU A 1 100 ? -11.669 6.350 14.290 1.00 85.56 100 LEU A C 1
ATOM 825 O O . LEU A 1 100 ? -11.282 6.486 13.133 1.00 85.56 100 LEU A O 1
ATOM 829 N N . ILE A 1 101 ? -11.116 5.472 15.132 1.00 85.31 101 ILE A N 1
ATOM 830 C CA . ILE A 1 101 ? -10.066 4.528 14.722 1.00 85.31 101 ILE A CA 1
ATOM 831 C C . ILE A 1 101 ? -10.587 3.610 13.615 1.00 85.31 101 ILE A C 1
ATOM 833 O O . ILE A 1 101 ? -9.915 3.458 12.600 1.00 85.31 101 ILE A O 1
ATOM 837 N N . ILE A 1 102 ? -11.783 3.040 13.788 1.00 86.19 102 ILE A N 1
ATOM 838 C CA . ILE A 1 102 ? -12.395 2.143 12.800 1.00 86.19 102 ILE A CA 1
ATOM 839 C C . ILE A 1 102 ? -12.562 2.857 11.461 1.00 86.19 102 ILE A C 1
ATOM 841 O O . ILE A 1 102 ? -12.123 2.337 10.436 1.00 86.19 102 ILE A O 1
ATOM 845 N N . LEU A 1 103 ? -13.125 4.068 11.476 1.00 88.38 103 LEU A N 1
ATOM 846 C CA . LEU A 1 103 ? -13.300 4.880 10.274 1.00 88.38 103 LEU A CA 1
ATOM 847 C C . LEU A 1 103 ? -11.964 5.123 9.559 1.00 88.38 103 LEU A C 1
ATOM 849 O O . LEU A 1 103 ? -11.855 4.884 8.361 1.00 88.38 103 LEU A O 1
ATOM 853 N N . ARG A 1 104 ? -10.935 5.557 10.296 1.00 89.50 104 ARG A N 1
ATOM 854 C CA . ARG A 1 104 ? -9.616 5.875 9.726 1.00 89.50 104 ARG A CA 1
ATOM 855 C C . ARG A 1 104 ? -8.900 4.650 9.167 1.00 89.50 104 ARG A C 1
ATOM 857 O O . ARG A 1 104 ? -8.266 4.756 8.126 1.00 89.50 104 ARG A O 1
ATOM 864 N N . VAL A 1 105 ? -8.990 3.506 9.845 1.00 89.44 105 VAL A N 1
ATOM 865 C CA . VAL A 1 105 ? -8.428 2.250 9.332 1.00 89.44 105 VAL A CA 1
ATOM 866 C C . VAL A 1 105 ? -9.141 1.830 8.056 1.00 89.44 105 VAL A C 1
ATOM 868 O O . VAL A 1 105 ? -8.470 1.466 7.101 1.00 89.44 105 VAL A O 1
ATOM 871 N N . SER A 1 106 ? -10.473 1.889 8.042 1.00 90.25 106 SER A N 1
ATOM 872 C CA . SER A 1 106 ? -11.266 1.465 6.883 1.0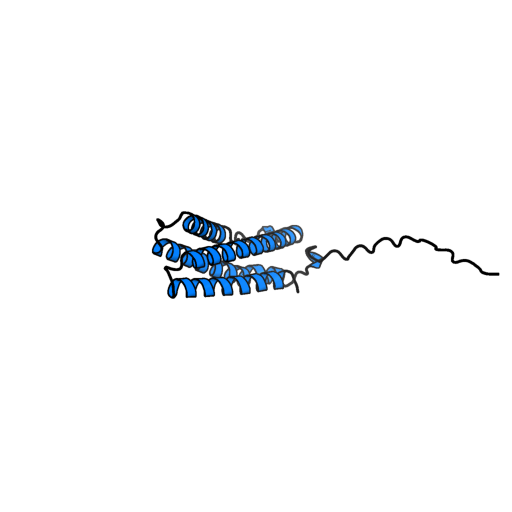0 90.25 106 SER A CA 1
ATOM 873 C C . SER A 1 106 ? -10.920 2.310 5.656 1.00 90.25 106 SER A C 1
ATOM 875 O O . SER A 1 106 ? -10.600 1.760 4.612 1.00 90.25 106 SER A O 1
ATOM 877 N N . GLN A 1 107 ? -10.842 3.637 5.819 1.00 92.25 107 GLN A N 1
ATOM 878 C CA . GLN A 1 107 ? -10.412 4.555 4.757 1.00 92.25 107 GLN A CA 1
ATOM 879 C C . GLN A 1 107 ? -8.998 4.250 4.247 1.00 92.25 107 GLN A C 1
ATOM 881 O O . GLN A 1 107 ? -8.766 4.243 3.043 1.00 92.25 107 GLN A O 1
ATOM 886 N N . ALA A 1 108 ? -8.053 3.977 5.152 1.00 92.25 108 ALA A N 1
ATOM 887 C CA . ALA A 1 108 ? -6.683 3.651 4.763 1.00 92.25 108 ALA A CA 1
ATOM 888 C C . ALA A 1 108 ? -6.587 2.309 4.021 1.00 92.25 108 ALA A C 1
ATOM 890 O O . ALA A 1 108 ? -5.739 2.151 3.148 1.00 92.25 108 ALA A O 1
ATOM 891 N N . ILE A 1 109 ? -7.433 1.336 4.375 1.00 92.19 109 ILE A N 1
ATOM 892 C CA . ILE A 1 109 ? -7.510 0.045 3.686 1.00 92.19 109 ILE A CA 1
ATOM 893 C C . ILE A 1 109 ? -8.098 0.212 2.286 1.00 92.19 109 ILE A C 1
ATOM 895 O O . ILE A 1 109 ? -7.515 -0.308 1.339 1.00 92.19 109 ILE A O 1
ATOM 899 N N . GLU A 1 110 ? -9.199 0.949 2.157 1.00 93.50 110 GLU A N 1
ATOM 900 C CA . GLU A 1 110 ? -9.867 1.205 0.878 1.00 93.50 110 GLU A CA 1
ATOM 901 C C . GLU A 1 110 ? -8.910 1.899 -0.104 1.00 93.50 110 GLU A C 1
ATOM 903 O O . GLU A 1 110 ? -8.652 1.385 -1.189 1.00 93.50 110 GLU A O 1
ATOM 908 N N . GLN A 1 111 ? -8.244 2.973 0.335 1.00 93.00 111 GLN A N 1
ATOM 909 C CA . GLN A 1 111 ? -7.240 3.674 -0.477 1.00 93.00 111 GLN A CA 1
ATOM 910 C C . GLN A 1 111 ? -6.047 2.781 -0.840 1.00 93.00 111 GLN A C 1
ATOM 912 O O . GLN A 1 111 ? -5.549 2.832 -1.962 1.00 93.00 111 GLN A O 1
ATOM 917 N N . LEU A 1 112 ? -5.593 1.929 0.087 1.00 94.25 112 LEU A N 1
ATOM 918 C CA . LEU A 1 112 ? -4.514 0.981 -0.187 1.00 94.25 112 LEU A CA 1
ATOM 919 C C . LEU A 1 112 ? -4.912 -0.034 -1.265 1.00 94.25 112 LEU A C 1
ATOM 921 O O . LEU A 1 112 ? -4.089 -0.352 -2.121 1.00 94.25 112 LEU A O 1
ATOM 925 N N . GLN A 1 113 ? -6.143 -0.547 -1.224 1.00 94.50 113 GLN A N 1
ATOM 926 C CA . GLN A 1 113 ? -6.660 -1.471 -2.235 1.00 94.50 113 GLN A CA 1
ATOM 927 C C . GLN A 1 113 ? -6.755 -0.789 -3.600 1.00 94.50 113 GLN A C 1
ATOM 929 O O . GLN A 1 113 ? -6.161 -1.290 -4.553 1.00 94.50 113 GLN A O 1
ATOM 934 N N . GLU A 1 114 ? -7.385 0.388 -3.667 1.00 93.81 114 GLU A N 1
ATOM 935 C CA . GLU A 1 114 ? -7.481 1.182 -4.897 1.00 93.81 114 GLU A CA 1
ATOM 936 C C . GLU A 1 114 ? -6.099 1.473 -5.495 1.00 93.81 114 GLU A C 1
ATOM 938 O O . GLU A 1 114 ? -5.898 1.350 -6.703 1.00 93.81 114 GLU A O 1
ATOM 943 N N . ARG A 1 115 ? -5.115 1.809 -4.649 1.00 92.56 115 ARG A N 1
ATOM 944 C CA . ARG A 1 115 ? -3.744 2.076 -5.092 1.00 92.56 115 ARG A CA 1
ATOM 945 C C . ARG A 1 115 ? -3.077 0.846 -5.695 1.00 92.56 115 ARG A C 1
ATOM 947 O O . ARG A 1 115 ? -2.437 0.965 -6.736 1.00 92.56 115 ARG A O 1
ATOM 954 N N . MET A 1 116 ? -3.202 -0.311 -5.045 1.00 94.69 116 MET A N 1
ATOM 955 C CA . MET A 1 116 ? -2.617 -1.557 -5.548 1.00 94.69 116 MET A CA 1
ATOM 956 C C . MET A 1 116 ? -3.263 -1.987 -6.868 1.00 94.69 116 MET A C 1
ATOM 958 O O . MET A 1 116 ? -2.547 -2.390 -7.782 1.00 94.69 116 MET A O 1
ATOM 962 N N . ASP A 1 117 ? -4.589 -1.871 -6.981 1.00 93.62 117 ASP A N 1
ATOM 963 C CA . ASP A 1 117 ? -5.329 -2.187 -8.210 1.00 93.62 117 ASP A CA 1
ATOM 964 C C . ASP A 1 117 ? -4.877 -1.287 -9.363 1.00 93.62 117 ASP A C 1
ATOM 966 O O . ASP A 1 117 ? -4.601 -1.742 -10.474 1.00 93.62 117 ASP A O 1
ATOM 970 N N . ASP A 1 118 ? -4.746 0.004 -9.084 1.00 91.81 118 ASP A N 1
ATOM 971 C CA . ASP A 1 118 ? -4.321 0.977 -10.070 1.00 91.81 118 ASP A CA 1
ATOM 972 C C . ASP A 1 118 ? -2.864 0.757 -10.528 1.00 91.81 118 ASP A C 1
ATOM 974 O O . ASP A 1 118 ? -2.574 0.814 -11.728 1.00 91.81 118 ASP A O 1
ATOM 978 N N . GLN A 1 119 ? -1.949 0.427 -9.611 1.00 91.06 119 GLN A N 1
ATOM 979 C CA . GLN A 1 119 ? -0.570 0.053 -9.951 1.00 91.06 119 GLN A CA 1
ATOM 980 C C . GLN A 1 119 ? -0.505 -1.231 -10.782 1.00 91.06 119 GLN A C 1
ATOM 982 O O . GLN A 1 119 ? 0.227 -1.283 -11.771 1.00 91.06 119 GLN A O 1
ATOM 987 N N . GLU A 1 120 ? -1.285 -2.250 -10.425 1.00 92.31 120 GLU A N 1
ATOM 988 C CA . GLU A 1 120 ? -1.373 -3.495 -11.193 1.00 92.31 120 GLU A CA 1
ATOM 989 C C . GLU A 1 120 ? -1.917 -3.262 -12.603 1.00 92.31 120 GLU A C 1
ATOM 991 O O . GLU A 1 120 ? -1.467 -3.906 -13.547 1.00 92.31 120 GLU A O 1
ATOM 996 N N . HIS A 1 121 ? -2.840 -2.315 -12.768 1.00 90.69 121 HIS A N 1
ATOM 997 C CA . HIS A 1 121 ? -3.429 -2.013 -14.067 1.00 90.69 121 HIS A CA 1
ATOM 998 C C . HIS A 1 121 ? -2.554 -1.110 -14.946 1.00 90.69 121 HIS A C 1
ATOM 1000 O O . HIS A 1 121 ? -2.606 -1.202 -16.171 1.00 90.69 121 HIS A O 1
ATOM 1006 N N . THR A 1 122 ? -1.775 -0.208 -14.342 1.00 86.50 122 THR A N 1
ATOM 1007 C CA . THR A 1 122 ? -1.089 0.865 -15.086 1.00 86.50 122 THR A CA 1
ATOM 1008 C C . THR A 1 122 ? 0.427 0.768 -15.064 1.00 86.50 122 THR A C 1
ATOM 1010 O O . THR A 1 122 ? 1.069 1.068 -16.069 1.00 86.50 122 THR A O 1
ATOM 1013 N N . LEU A 1 123 ? 1.010 0.355 -13.940 1.00 86.62 123 LEU A N 1
ATOM 1014 C CA . LEU A 1 123 ? 2.451 0.366 -13.730 1.00 86.62 123 LEU A CA 1
ATOM 1015 C C . LEU A 1 123 ? 3.080 -1.002 -13.998 1.00 86.62 123 LEU A C 1
ATOM 1017 O O . LEU A 1 123 ? 4.109 -1.077 -14.662 1.00 86.62 123 LEU A O 1
ATOM 1021 N N . PHE A 1 124 ? 2.465 -2.080 -13.514 1.00 88.81 124 PHE A N 1
ATOM 1022 C CA . PHE A 1 124 ? 3.021 -3.430 -13.644 1.00 88.81 124 PHE A CA 1
ATOM 1023 C C . PHE A 1 124 ? 3.213 -3.882 -15.099 1.00 88.81 124 PHE A C 1
ATOM 1025 O O . PHE A 1 124 ? 4.292 -4.406 -15.379 1.00 88.81 124 PHE A O 1
ATOM 1032 N N . PRO A 1 125 ? 2.293 -3.600 -16.047 1.00 88.44 125 PRO A N 1
ATOM 1033 C CA . PRO A 1 125 ? 2.498 -3.946 -17.455 1.00 88.44 125 PRO A CA 1
ATOM 1034 C C . PRO A 1 125 ? 3.750 -3.306 -18.067 1.00 88.44 125 PRO A C 1
ATOM 1036 O O . PRO A 1 125 ? 4.363 -3.868 -18.965 1.00 88.44 125 PRO A O 1
ATOM 1039 N N . LEU A 1 126 ? 4.187 -2.147 -17.559 1.00 84.69 126 LEU A N 1
ATOM 1040 C CA . LEU A 1 126 ? 5.412 -1.489 -18.029 1.00 84.69 126 LEU A CA 1
ATOM 1041 C C . LEU A 1 126 ? 6.685 -2.240 -17.612 1.00 84.69 126 LEU A C 1
ATOM 1043 O O . LEU A 1 126 ? 7.754 -1.994 -18.170 1.00 84.69 126 LEU A O 1
ATOM 1047 N N . PHE A 1 127 ? 6.585 -3.112 -16.608 1.00 84.50 127 PHE A N 1
ATOM 1048 C CA . PHE A 1 127 ? 7.694 -3.901 -16.083 1.00 84.50 127 PHE A CA 1
ATOM 1049 C C . PHE A 1 127 ? 7.715 -5.337 -16.610 1.00 84.50 127 PHE A C 1
ATOM 1051 O O . PHE A 1 127 ? 8.754 -5.980 -16.491 1.00 84.50 127 PHE A O 1
ATOM 1058 N N . GLU A 1 128 ? 6.615 -5.843 -17.178 1.00 83.88 128 GLU A N 1
ATOM 1059 C CA . GLU A 1 128 ? 6.512 -7.232 -17.659 1.00 83.88 128 GLU A CA 1
ATOM 1060 C C . GLU A 1 128 ? 7.548 -7.556 -18.742 1.00 83.88 128 GLU A C 1
ATOM 1062 O O . GLU A 1 128 ? 8.136 -8.638 -18.733 1.00 83.88 128 GLU A O 1
ATOM 1067 N N . ASP A 1 129 ? 7.836 -6.589 -19.614 1.00 79.00 129 ASP A N 1
ATOM 1068 C CA . ASP A 1 129 ? 8.774 -6.754 -20.727 1.00 79.00 129 ASP A CA 1
ATOM 1069 C C . ASP A 1 129 ? 10.236 -6.451 -20.355 1.00 79.00 129 ASP A C 1
ATOM 1071 O O . ASP A 1 129 ? 11.118 -6.518 -21.213 1.00 79.00 129 ASP A O 1
ATOM 1075 N N . VAL A 1 130 ? 10.521 -6.101 -19.093 1.00 81.12 130 VAL A N 1
ATOM 1076 C CA . VAL A 1 130 ? 11.865 -5.706 -18.653 1.00 81.12 130 VAL A CA 1
ATOM 1077 C C . VAL A 1 130 ? 12.463 -6.747 -17.716 1.00 81.12 130 VAL A C 1
ATOM 1079 O O . VAL A 1 130 ? 11.944 -7.034 -16.637 1.00 81.12 130 VAL A O 1
ATOM 1082 N N . THR A 1 131 ? 13.627 -7.275 -18.085 1.00 79.06 131 THR A N 1
ATOM 1083 C CA . THR A 1 131 ? 14.323 -8.269 -17.263 1.00 79.06 131 THR A CA 1
ATOM 1084 C C . THR A 1 131 ? 15.024 -7.636 -16.051 1.00 79.06 131 THR A C 1
ATOM 1086 O O . THR A 1 131 ? 15.483 -6.491 -16.073 1.00 79.06 131 THR A O 1
ATOM 1089 N N . GLU A 1 132 ? 15.186 -8.401 -14.964 1.00 76.81 132 GLU A N 1
ATOM 1090 C CA . GLU A 1 132 ? 15.949 -7.944 -13.788 1.00 76.81 132 GLU A CA 1
ATOM 1091 C C . GLU A 1 132 ? 17.415 -7.625 -14.108 1.00 76.81 132 GLU A C 1
ATOM 1093 O O . GLU A 1 132 ? 18.029 -6.787 -13.443 1.00 76.81 132 GLU A O 1
ATOM 1098 N N . GLU A 1 133 ? 17.987 -8.309 -15.100 1.00 74.50 133 GLU A N 1
ATOM 1099 C CA . GLU A 1 133 ? 19.348 -8.065 -15.573 1.00 74.50 133 GLU A CA 1
ATOM 1100 C C . GLU A 1 133 ? 19.456 -6.679 -16.220 1.00 74.50 133 GLU A C 1
ATOM 1102 O O . GLU A 1 133 ? 20.356 -5.911 -15.876 1.00 74.50 133 GLU A O 1
ATOM 1107 N N . GLU A 1 134 ? 18.482 -6.303 -17.054 1.00 77.19 134 GLU A N 1
ATOM 1108 C CA . GLU A 1 134 ? 18.412 -4.976 -17.678 1.00 77.19 134 GLU A CA 1
ATOM 1109 C C . GLU A 1 134 ? 18.237 -3.839 -16.666 1.00 77.19 134 GLU A C 1
ATOM 1111 O O . GLU A 1 134 ? 18.700 -2.721 -16.909 1.00 77.19 134 GLU A O 1
ATOM 1116 N N . LEU A 1 135 ? 17.611 -4.127 -15.522 1.00 77.56 135 LEU A N 1
ATOM 1117 C CA . LEU A 1 135 ? 17.430 -3.187 -14.412 1.00 77.56 135 LEU A CA 1
ATOM 1118 C C . LEU A 1 135 ? 18.583 -3.210 -13.398 1.00 77.56 135 LEU A C 1
ATOM 1120 O O . LEU A 1 135 ? 18.574 -2.438 -12.435 1.00 77.56 135 LEU A O 1
ATOM 1124 N N . GLY A 1 136 ? 19.574 -4.092 -13.575 1.00 76.38 136 GLY A N 1
ATOM 1125 C CA . GLY A 1 136 ? 20.671 -4.269 -12.621 1.00 76.38 136 GLY A CA 1
ATOM 1126 C C . GLY A 1 136 ? 20.202 -4.722 -11.231 1.00 76.38 136 GLY A C 1
ATOM 1127 O O . GLY A 1 136 ? 20.841 -4.396 -10.226 1.00 76.38 136 GLY A O 1
ATOM 1128 N N . LEU A 1 137 ? 19.068 -5.427 -11.171 1.00 74.69 137 LEU A N 1
ATOM 1129 C CA . LEU A 1 137 ? 18.451 -5.967 -9.956 1.00 74.69 137 LEU A CA 1
ATOM 1130 C C . LEU A 1 137 ? 18.841 -7.427 -9.694 1.00 74.69 137 LEU A C 1
ATOM 1132 O O . LEU A 1 137 ? 18.657 -7.907 -8.574 1.00 74.69 137 LEU A O 1
ATOM 1136 N N . ALA A 1 138 ? 19.424 -8.102 -10.689 1.00 70.00 138 ALA A N 1
ATOM 1137 C CA . ALA A 1 138 ? 19.909 -9.467 -10.551 1.00 70.00 138 ALA A CA 1
ATOM 1138 C C . ALA A 1 138 ? 20.918 -9.594 -9.384 1.00 70.00 138 ALA A C 1
ATOM 1140 O O . ALA A 1 138 ? 21.792 -8.730 -9.210 1.00 70.00 138 ALA A O 1
ATOM 1141 N N . PRO A 1 139 ? 20.856 -10.675 -8.582 1.00 62.22 139 PRO A N 1
ATOM 1142 C CA . PRO A 1 139 ? 21.849 -10.933 -7.550 1.00 62.22 139 PRO A CA 1
ATOM 1143 C C . PRO A 1 139 ? 23.242 -10.973 -8.181 1.00 62.22 139 PRO A C 1
ATOM 1145 O O . PRO A 1 139 ? 23.491 -11.755 -9.099 1.00 62.22 139 PRO A O 1
ATOM 1148 N N . ARG A 1 140 ? 24.177 -10.149 -7.687 1.00 59.34 140 ARG A N 1
ATOM 1149 C CA . ARG A 1 140 ? 25.581 -10.253 -8.108 1.00 59.34 140 ARG A CA 1
ATOM 1150 C C . ARG A 1 140 ? 26.036 -11.688 -7.863 1.00 59.34 140 ARG A C 1
ATOM 1152 O O . ARG A 1 140 ? 25.993 -12.144 -6.719 1.00 59.34 140 ARG A O 1
ATOM 1159 N N . ALA A 1 141 ? 26.478 -12.372 -8.920 1.00 59.12 141 ALA A N 1
ATOM 1160 C CA . ALA A 1 141 ? 27.067 -13.698 -8.795 1.00 59.12 141 ALA A CA 1
ATOM 1161 C C . ALA A 1 141 ? 28.119 -13.676 -7.671 1.00 59.12 141 ALA A C 1
ATOM 1163 O O . ALA A 1 141 ? 28.883 -12.701 -7.579 1.00 59.12 141 ALA A O 1
ATOM 1164 N N . PRO A 1 142 ? 28.160 -14.696 -6.794 1.00 56.28 142 PRO A N 1
ATOM 1165 C CA . PRO A 1 142 ? 29.151 -14.742 -5.735 1.00 56.28 142 PRO A CA 1
ATOM 1166 C C . PRO A 1 142 ? 30.527 -14.617 -6.382 1.00 56.28 142 PRO A C 1
ATOM 1168 O O . PRO A 1 142 ? 30.888 -15.410 -7.255 1.00 56.28 142 PRO A O 1
ATOM 1171 N N . ARG A 1 143 ? 31.287 -13.588 -5.986 1.00 57.09 143 ARG A N 1
ATOM 1172 C CA . ARG A 1 143 ? 32.697 -13.484 -6.362 1.00 57.09 143 ARG A CA 1
ATOM 1173 C C . ARG A 1 143 ? 33.337 -14.796 -5.933 1.00 57.09 143 ARG A C 1
ATOM 1175 O O . ARG A 1 143 ? 33.395 -15.065 -4.734 1.00 57.09 143 ARG A O 1
ATOM 1182 N N . ARG A 1 144 ? 33.762 -15.622 -6.898 1.00 50.34 144 ARG A N 1
ATOM 1183 C CA . ARG A 1 144 ? 34.567 -16.807 -6.594 1.00 50.34 144 ARG A CA 1
ATOM 1184 C C . ARG A 1 144 ? 35.699 -16.327 -5.683 1.00 50.34 144 ARG A C 1
ATOM 1186 O O . ARG A 1 144 ? 36.376 -15.368 -6.071 1.00 50.34 144 ARG A O 1
ATOM 1193 N N . PRO A 1 145 ? 35.876 -16.900 -4.480 1.00 54.78 145 PRO A N 1
ATOM 1194 C CA . PRO A 1 145 ? 37.053 -16.586 -3.693 1.00 54.78 145 PRO A CA 1
ATOM 1195 C C . PRO A 1 145 ? 38.253 -16.860 -4.593 1.00 54.78 145 PRO A C 1
ATOM 1197 O O . PRO A 1 145 ? 38.302 -17.904 -5.249 1.00 54.78 145 PRO A O 1
ATOM 1200 N N . ALA A 1 146 ? 39.160 -15.887 -4.702 1.00 55.03 146 ALA A N 1
ATOM 1201 C CA . ALA A 1 146 ? 40.415 -16.092 -5.401 1.00 55.03 146 ALA A CA 1
ATOM 1202 C C . ALA A 1 146 ? 41.027 -17.364 -4.814 1.00 55.03 146 ALA A C 1
ATOM 1204 O O . ALA A 1 146 ? 41.271 -17.430 -3.609 1.00 55.03 146 ALA A O 1
ATOM 1205 N N . SER A 1 147 ? 41.167 -18.402 -5.636 1.00 50.97 147 SER A N 1
ATOM 1206 C CA . SER A 1 147 ? 41.812 -19.639 -5.231 1.00 50.97 147 SER A CA 1
ATOM 1207 C C . SER A 1 147 ? 43.213 -19.267 -4.769 1.00 50.97 147 SER A C 1
ATOM 1209 O O . SER A 1 147 ? 44.064 -18.924 -5.590 1.00 50.97 147 SER A O 1
ATOM 1211 N N . ILE A 1 148 ? 43.439 -19.270 -3.456 1.00 53.91 148 ILE A N 1
ATOM 1212 C CA . ILE A 1 148 ? 44.784 -19.194 -2.905 1.00 53.91 148 ILE A CA 1
ATOM 1213 C C . ILE A 1 148 ? 45.460 -20.471 -3.389 1.00 53.91 148 ILE A C 1
ATOM 1215 O O . ILE A 1 148 ? 45.158 -21.565 -2.915 1.00 53.91 148 ILE A O 1
ATOM 1219 N N . SER A 1 149 ? 46.320 -20.330 -4.395 1.00 49.25 149 SER A N 1
ATOM 1220 C CA . SER A 1 149 ? 47.201 -21.383 -4.883 1.00 49.25 149 SER A CA 1
ATOM 1221 C C . SER A 1 149 ? 48.253 -21.668 -3.810 1.00 49.25 149 SER A C 1
ATOM 1223 O O . SER A 1 149 ? 49.401 -21.248 -3.915 1.00 49.25 149 SER A O 1
ATOM 1225 N N . GLY A 1 150 ? 47.842 -22.346 -2.740 1.00 46.88 150 GLY A N 1
ATOM 1226 C CA . GLY A 1 150 ? 48.739 -22.982 -1.791 1.00 46.88 150 GLY A CA 1
ATOM 1227 C C . GLY A 1 150 ? 49.146 -24.333 -2.358 1.00 46.88 150 GLY A C 1
ATOM 1228 O O . GLY A 1 150 ? 48.456 -25.326 -2.146 1.00 46.88 150 GLY A O 1
ATOM 1229 N N . ALA A 1 151 ? 50.246 -24.369 -3.107 1.00 44.72 151 ALA A N 1
ATOM 1230 C CA . ALA A 1 151 ? 50.907 -25.619 -3.447 1.00 44.72 151 ALA A CA 1
ATOM 1231 C C . ALA A 1 151 ? 51.434 -26.254 -2.147 1.00 44.72 151 ALA A C 1
ATOM 1233 O O . ALA A 1 151 ? 52.498 -25.892 -1.650 1.00 44.72 151 ALA A O 1
ATOM 1234 N N . MET A 1 152 ? 50.666 -27.176 -1.568 1.00 42.06 152 MET A N 1
ATOM 1235 C CA . MET A 1 152 ? 51.150 -28.074 -0.524 1.00 42.06 152 MET A CA 1
ATOM 1236 C C . MET A 1 152 ? 51.917 -29.203 -1.211 1.00 42.06 152 MET A C 1
ATOM 1238 O O . MET A 1 152 ? 51.328 -30.154 -1.721 1.00 42.06 152 MET A O 1
ATOM 1242 N N . SER A 1 153 ? 53.241 -29.054 -1.258 1.00 45.28 153 SER A N 1
ATOM 1243 C CA . SER A 1 153 ? 54.172 -30.146 -1.535 1.00 45.28 153 SER A CA 1
ATOM 1244 C C . SER A 1 153 ? 53.992 -31.216 -0.455 1.00 45.28 153 SER A C 1
ATOM 1246 O O . SER A 1 153 ? 54.268 -30.973 0.719 1.00 45.28 153 SER A O 1
ATOM 1248 N N . VAL A 1 154 ? 53.464 -32.376 -0.843 1.00 42.66 154 VAL A N 1
ATOM 1249 C CA . VAL A 1 154 ? 53.365 -33.560 0.013 1.00 42.66 154 VAL A CA 1
ATOM 1250 C C . VAL A 1 154 ? 54.662 -34.352 -0.133 1.00 42.66 154 VAL A C 1
ATOM 1252 O O . VAL A 1 154 ? 55.074 -34.675 -1.244 1.00 42.66 154 VAL A O 1
ATOM 1255 N N . ASN A 1 155 ? 55.286 -34.631 1.011 1.00 42.53 155 ASN A N 1
ATOM 1256 C CA . ASN A 1 155 ? 56.495 -35.429 1.208 1.00 42.53 155 ASN A CA 1
ATOM 1257 C C . ASN A 1 155 ? 56.645 -36.609 0.233 1.00 42.53 155 ASN A C 1
ATOM 1259 O O . ASN A 1 155 ? 55.804 -37.508 0.202 1.00 42.53 155 ASN A O 1
ATOM 1263 N N . ALA A 1 156 ? 57.784 -36.658 -0.461 1.00 40.91 156 ALA A N 1
ATOM 1264 C CA . ALA A 1 156 ? 58.314 -37.895 -1.012 1.00 40.91 156 ALA A CA 1
ATOM 1265 C C . ALA A 1 156 ? 58.964 -38.692 0.129 1.00 40.91 156 ALA A C 1
ATOM 1267 O O . ALA A 1 156 ? 59.946 -38.255 0.726 1.00 40.91 156 ALA A O 1
ATOM 1268 N N . ILE A 1 157 ? 58.377 -39.843 0.447 1.00 40.88 157 ILE A N 1
ATOM 1269 C CA . ILE A 1 157 ? 59.036 -40.916 1.187 1.00 40.88 157 ILE A CA 1
ATOM 1270 C C . ILE A 1 157 ? 59.866 -41.695 0.165 1.00 40.88 157 ILE A C 1
ATOM 1272 O O . ILE A 1 157 ? 59.281 -42.291 -0.740 1.00 40.88 157 ILE A O 1
ATOM 1276 N N . LEU A 1 158 ? 61.191 -41.664 0.320 1.00 33.97 158 LEU A N 1
ATOM 1277 C CA . LEU A 1 158 ? 62.124 -42.795 0.202 1.00 33.97 158 LEU A CA 1
ATOM 1278 C C . LEU A 1 158 ? 63.465 -42.392 0.825 1.00 33.97 158 LEU A C 1
ATOM 1280 O O . LEU A 1 158 ? 64.016 -41.351 0.405 1.00 33.97 158 LEU A O 1
#

Sequence (158 aa):
MTFLDTLQQDHTLLRSKAALMEAALSAAPYARLVFREKCFSLLRMLNRHMKREERLIHRFYERFPSARYLPNRRDHVDEHAQLRAVTELLLGGLKVSIPLIILRVSQAIEQLQERMDDQEHTLFPLFEDVTEEELGLAPRAPRRPASISGAMSVNAIL